Protein AF-A0A8S2S5K3-F1 (afdb_monomer)

Structure (mmCIF, N/CA/C/O backbone):
data_AF-A0A8S2S5K3-F1
#
_entry.id   AF-A0A8S2S5K3-F1
#
loop_
_atom_site.group_PDB
_atom_site.id
_atom_site.type_symbol
_atom_site.label_atom_id
_atom_site.label_alt_id
_atom_site.label_comp_id
_atom_site.label_asym_id
_atom_site.label_entity_id
_atom_site.label_seq_id
_atom_site.pdbx_PDB_ins_code
_atom_site.Cartn_x
_atom_site.Cartn_y
_atom_site.Cartn_z
_atom_site.occupancy
_atom_site.B_iso_or_equiv
_atom_site.auth_seq_id
_atom_site.auth_comp_id
_atom_site.auth_asym_id
_atom_site.auth_atom_id
_atom_site.pdbx_PDB_model_num
ATOM 1 N N . TRP A 1 1 ? 0.451 -5.810 -16.431 1.00 53.09 1 TRP A N 1
ATOM 2 C CA . TRP A 1 1 ? 0.738 -5.611 -14.998 1.00 53.09 1 TRP A CA 1
ATOM 3 C C . TRP A 1 1 ? -0.354 -6.321 -14.223 1.00 53.09 1 TRP A C 1
ATOM 5 O O . TRP A 1 1 ? -1.516 -6.006 -14.440 1.00 53.09 1 TRP A O 1
ATOM 15 N N . LYS A 1 2 ? -0.032 -7.366 -13.457 1.00 52.25 2 LYS A N 1
ATOM 16 C CA . LYS A 1 2 ? -1.023 -8.023 -12.595 1.00 52.25 2 LYS A CA 1
ATOM 17 C C . LYS A 1 2 ? -0.875 -7.418 -11.206 1.00 52.25 2 LYS A C 1
ATOM 19 O O . LYS A 1 2 ? 0.172 -7.577 -10.590 1.00 52.25 2 LYS A O 1
ATOM 24 N N . THR A 1 3 ? -1.891 -6.693 -10.764 1.00 60.81 3 THR A N 1
ATOM 25 C CA . THR A 1 3 ? -2.024 -6.303 -9.360 1.00 60.81 3 THR A CA 1
ATOM 26 C C . THR A 1 3 ? -2.649 -7.481 -8.633 1.00 60.81 3 THR A C 1
ATOM 28 O O . THR A 1 3 ? -3.702 -7.964 -9.052 1.00 60.81 3 THR A O 1
ATOM 31 N N . GLU A 1 4 ? -2.004 -7.960 -7.575 1.00 65.44 4 GLU A N 1
ATOM 32 C CA . GLU A 1 4 ? -2.573 -8.991 -6.714 1.00 65.44 4 GLU A CA 1
ATOM 33 C C . GLU A 1 4 ? -3.090 -8.332 -5.437 1.00 65.44 4 GLU A C 1
ATOM 35 O O . GLU A 1 4 ? -2.410 -7.556 -4.763 1.00 65.44 4 GLU A O 1
ATOM 40 N N . ILE A 1 5 ? -4.350 -8.600 -5.115 1.00 64.50 5 ILE A N 1
ATOM 41 C CA . ILE A 1 5 ? -4.986 -8.020 -3.938 1.00 64.50 5 ILE A CA 1
ATOM 42 C C . ILE A 1 5 ? -4.705 -8.951 -2.766 1.00 64.50 5 ILE A C 1
ATOM 44 O O . ILE A 1 5 ? -5.230 -10.063 -2.708 1.00 64.50 5 ILE A O 1
ATOM 48 N N . VAL A 1 6 ? -3.890 -8.483 -1.822 1.00 63.25 6 VAL A N 1
ATOM 49 C CA . VAL A 1 6 ? -3.594 -9.214 -0.590 1.00 63.25 6 VAL A CA 1
ATOM 50 C C . VAL A 1 6 ? -4.429 -8.623 0.539 1.00 63.25 6 VAL A C 1
ATOM 52 O O . VAL A 1 6 ? -4.148 -7.555 1.082 1.00 63.25 6 VAL A O 1
ATOM 55 N N . ILE A 1 7 ? -5.481 -9.335 0.926 1.00 62.28 7 ILE A N 1
ATOM 56 C CA . ILE A 1 7 ? -6.311 -8.937 2.063 1.00 62.28 7 ILE A CA 1
ATOM 57 C C . ILE A 1 7 ? -5.530 -9.233 3.350 1.00 62.28 7 ILE A C 1
ATOM 59 O O . ILE A 1 7 ? -5.475 -10.369 3.811 1.00 62.28 7 ILE A O 1
ATOM 63 N N . MET A 1 8 ? -4.898 -8.205 3.921 1.00 57.38 8 MET A N 1
ATOM 64 C CA . MET A 1 8 ? -4.235 -8.290 5.224 1.00 57.38 8 MET A CA 1
ATOM 65 C C . MET A 1 8 ? -5.141 -7.751 6.323 1.00 57.38 8 MET A C 1
ATOM 67 O O . MET A 1 8 ? -5.175 -6.553 6.583 1.00 57.38 8 MET A O 1
ATOM 71 N N . ILE A 1 9 ? -5.829 -8.649 7.017 1.00 55.50 9 ILE A N 1
ATOM 72 C CA . ILE A 1 9 ? -6.499 -8.310 8.272 1.00 55.50 9 ILE A CA 1
ATOM 73 C C . ILE A 1 9 ? -5.405 -8.238 9.344 1.00 55.50 9 ILE A C 1
ATOM 75 O O . ILE A 1 9 ? -4.744 -9.238 9.608 1.00 55.50 9 ILE A O 1
ATOM 79 N N . ASN A 1 10 ? -5.189 -7.052 9.923 1.00 55.12 10 ASN A N 1
ATOM 80 C CA . ASN A 1 10 ? -4.082 -6.728 10.840 1.00 55.12 10 ASN A CA 1
ATOM 81 C C . ASN A 1 10 ? -2.683 -6.847 10.201 1.00 55.12 10 ASN A C 1
ATOM 83 O O . ASN A 1 10 ? -1.947 -7.793 10.488 1.00 55.12 10 ASN A O 1
ATOM 87 N N . PRO A 1 11 ? -2.279 -5.889 9.343 1.00 57.00 11 PRO A N 1
ATOM 88 C CA . PRO A 1 11 ? -0.961 -5.918 8.723 1.00 57.00 11 PRO A CA 1
ATOM 89 C C . PRO A 1 11 ? 0.151 -5.933 9.780 1.00 57.00 11 PRO A C 1
ATOM 91 O O . PRO A 1 11 ? 0.149 -5.160 10.740 1.00 57.00 11 PRO A O 1
ATOM 94 N N . VAL A 1 12 ? 1.129 -6.817 9.580 1.00 54.56 12 VAL A N 1
ATOM 95 C CA . VAL A 1 12 ? 2.345 -6.861 10.394 1.00 54.56 12 VAL A CA 1
ATOM 96 C C . VAL A 1 12 ? 3.220 -5.680 9.985 1.00 54.56 12 VAL A C 1
ATOM 98 O O . VAL A 1 12 ? 3.895 -5.713 8.959 1.00 54.56 12 VAL A O 1
ATOM 101 N N . PHE A 1 13 ? 3.201 -4.616 10.782 1.00 63.25 13 PHE A N 1
ATOM 102 C CA . PHE A 1 13 ? 4.096 -3.481 10.589 1.00 63.25 13 PHE A CA 1
ATOM 103 C C . PHE A 1 13 ? 5.494 -3.826 11.104 1.00 63.25 13 PHE A C 1
ATOM 105 O O . PHE A 1 13 ? 5.684 -4.157 12.277 1.00 63.25 13 PHE A O 1
ATOM 112 N N . THR A 1 14 ? 6.492 -3.739 10.231 1.00 61.38 14 THR A N 1
ATOM 113 C CA . THR A 1 14 ? 7.892 -3.931 10.611 1.00 61.38 14 THR A CA 1
ATOM 114 C C . THR A 1 14 ? 8.501 -2.608 11.059 1.00 61.38 14 THR A C 1
ATOM 116 O O . THR A 1 14 ? 8.548 -1.648 10.292 1.00 61.38 14 THR A O 1
ATOM 119 N N . ASN A 1 15 ? 9.017 -2.565 12.287 1.00 67.00 15 ASN A N 1
ATOM 120 C CA . ASN A 1 15 ? 9.832 -1.445 12.753 1.00 67.00 15 ASN A CA 1
ATOM 121 C C . ASN A 1 15 ? 11.179 -1.411 12.023 1.00 67.00 15 ASN A C 1
ATOM 123 O O . ASN A 1 15 ? 11.850 -2.440 11.927 1.00 67.00 15 ASN A O 1
ATOM 127 N N . ALA A 1 16 ? 11.617 -0.225 11.593 1.00 76.12 16 ALA A N 1
ATOM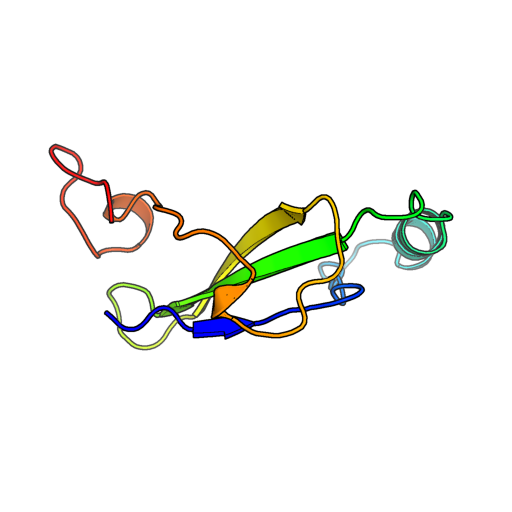 128 C CA . ALA A 1 16 ? 12.985 -0.046 11.114 1.00 76.12 16 ALA A CA 1
ATOM 129 C C . ALA A 1 16 ? 14.004 -0.333 12.232 1.00 76.12 16 ALA A C 1
ATOM 131 O O . ALA A 1 16 ? 13.742 -0.109 13.422 1.00 76.12 16 ALA A O 1
ATOM 132 N N . ALA A 1 17 ? 15.177 -0.831 11.841 1.00 77.56 17 ALA A N 1
ATOM 133 C CA . ALA A 1 17 ? 16.265 -1.117 12.766 1.00 77.56 17 ALA A CA 1
ATOM 134 C C . ALA A 1 17 ? 16.679 0.154 13.533 1.00 77.56 17 ALA A C 1
ATOM 136 O O . ALA A 1 17 ? 16.823 1.221 12.944 1.00 77.56 17 ALA A O 1
ATOM 137 N N . GLY A 1 18 ? 16.855 0.036 14.854 1.00 81.69 18 GLY A N 1
ATOM 138 C CA . GLY A 1 18 ? 17.239 1.149 15.734 1.00 81.69 18 GLY A CA 1
ATOM 139 C C . GLY A 1 18 ? 16.080 1.895 16.409 1.00 81.69 18 GLY A C 1
ATOM 140 O O . GLY A 1 18 ? 16.336 2.729 17.272 1.00 81.69 18 GLY A O 1
ATOM 141 N N . MET A 1 19 ? 14.820 1.581 16.085 1.00 85.00 19 MET A N 1
ATOM 142 C CA . MET A 1 19 ? 13.654 2.140 16.783 1.00 85.00 19 MET A CA 1
ATOM 143 C C . MET A 1 19 ? 13.191 1.266 17.957 1.00 85.00 19 MET A C 1
ATOM 145 O O . MET A 1 19 ? 13.251 0.034 17.895 1.00 85.00 19 MET A O 1
ATOM 149 N N . ASP A 1 20 ? 12.663 1.899 19.012 1.00 87.31 20 ASP A N 1
ATOM 150 C CA . ASP A 1 20 ? 12.078 1.187 20.153 1.00 87.31 20 ASP A CA 1
ATOM 151 C C . ASP A 1 20 ? 10.801 0.443 19.732 1.00 87.31 20 ASP A C 1
ATOM 153 O O . ASP A 1 20 ? 9.777 1.026 19.363 1.00 87.31 20 ASP A O 1
ATOM 157 N N . LYS A 1 21 ? 10.866 -0.887 19.803 1.00 84.38 21 LYS A N 1
ATOM 158 C CA . LYS A 1 21 ? 9.768 -1.785 19.440 1.00 84.38 21 LYS A CA 1
ATOM 159 C C . LYS A 1 21 ? 8.590 -1.671 20.402 1.00 84.38 21 LYS A C 1
ATOM 161 O O . LYS A 1 21 ? 7.455 -1.853 19.975 1.00 84.38 21 LYS A O 1
ATOM 166 N N . ASN A 1 22 ? 8.831 -1.323 21.665 1.00 89.00 22 ASN A N 1
ATOM 167 C CA . ASN A 1 22 ? 7.773 -1.212 22.666 1.00 89.00 22 ASN A CA 1
ATOM 168 C C . ASN A 1 22 ? 6.841 -0.038 22.373 1.00 89.00 22 ASN A C 1
ATOM 170 O O . ASN A 1 22 ? 5.640 -0.138 22.611 1.00 89.00 22 ASN A O 1
ATOM 174 N N . VAL A 1 23 ? 7.377 1.057 21.827 1.00 90.12 23 VAL A N 1
ATOM 175 C CA . VAL A 1 23 ? 6.565 2.210 21.425 1.00 90.12 23 VAL A CA 1
ATOM 176 C C . VAL A 1 23 ? 5.616 1.817 20.296 1.00 90.12 23 VAL A C 1
ATOM 178 O O . VAL A 1 23 ? 4.420 2.058 20.426 1.00 90.12 23 VAL A O 1
ATOM 181 N N . LEU A 1 24 ? 6.102 1.142 19.245 1.00 86.88 24 LEU A N 1
ATOM 182 C CA . LEU A 1 24 ? 5.234 0.649 18.165 1.00 86.88 24 LEU A CA 1
ATOM 183 C C . LEU A 1 24 ? 4.148 -0.291 18.708 1.00 86.88 24 LEU A C 1
ATOM 185 O O . LEU A 1 24 ? 2.975 -0.117 18.390 1.00 86.88 24 LEU A O 1
ATOM 189 N N . GLN A 1 25 ? 4.525 -1.263 19.543 1.00 87.12 25 GLN A N 1
ATOM 190 C CA . GLN A 1 25 ? 3.581 -2.255 20.071 1.00 87.12 25 GLN A CA 1
ATOM 191 C C . GLN A 1 25 ? 2.435 -1.622 20.869 1.00 87.12 25 GLN A C 1
ATOM 193 O O . GLN A 1 25 ? 1.308 -2.105 20.797 1.00 87.12 25 GLN A O 1
ATOM 198 N N . ARG A 1 26 ? 2.676 -0.503 21.567 1.00 90.62 26 ARG A N 1
ATOM 199 C CA . ARG A 1 26 ? 1.608 0.243 22.255 1.00 90.62 26 ARG A CA 1
ATOM 200 C C . ARG A 1 26 ? 0.542 0.762 21.291 1.00 90.62 26 ARG A C 1
ATOM 202 O O . ARG A 1 26 ? -0.633 0.697 21.626 1.00 90.62 26 ARG A O 1
ATOM 209 N N . TYR A 1 27 ? 0.937 1.253 20.115 1.00 89.06 27 TYR A N 1
ATOM 210 C CA . TYR A 1 27 ? -0.011 1.732 19.104 1.00 89.06 27 TYR A CA 1
ATOM 211 C C . TYR A 1 27 ? -0.703 0.580 18.373 1.00 89.06 27 TYR A C 1
ATOM 213 O O . TYR A 1 27 ? -1.901 0.657 18.121 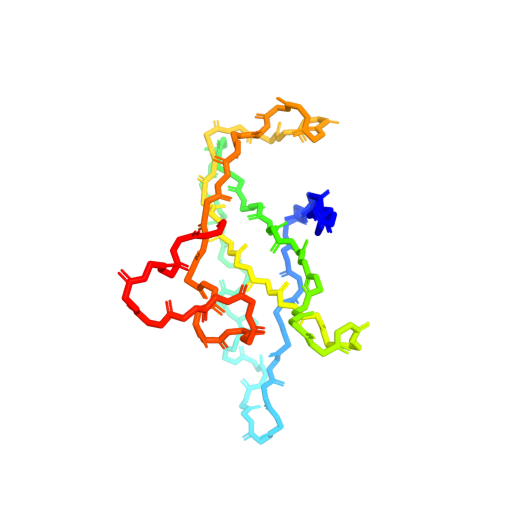1.00 89.06 27 TYR A O 1
ATOM 221 N N . LEU A 1 28 ? 0.022 -0.502 18.076 1.00 87.94 28 LEU A N 1
ATOM 222 C CA . LEU A 1 28 ? -0.560 -1.684 17.432 1.00 87.94 28 LEU A CA 1
ATOM 223 C C . LEU A 1 28 ? -1.557 -2.427 18.329 1.00 87.94 28 LEU A C 1
ATOM 225 O O . LEU A 1 28 ? -2.482 -3.048 17.819 1.00 87.94 28 LEU A O 1
ATOM 229 N N . GLY A 1 29 ? -1.388 -2.350 19.650 1.00 88.69 29 GLY A N 1
ATOM 230 C CA . GLY A 1 29 ? -2.315 -2.922 20.626 1.00 88.69 29 GLY A CA 1
ATOM 231 C C . GLY A 1 29 ? -3.567 -2.081 20.890 1.00 88.69 29 GLY A C 1
ATOM 232 O O . GLY A 1 29 ? -4.389 -2.482 21.713 1.00 88.69 29 GLY A O 1
ATOM 233 N N . LEU A 1 30 ? -3.724 -0.917 20.245 1.00 90.62 30 LEU A N 1
ATOM 234 C CA . LEU A 1 30 ? -4.937 -0.117 20.394 1.00 90.62 30 LEU A CA 1
ATOM 235 C C . LEU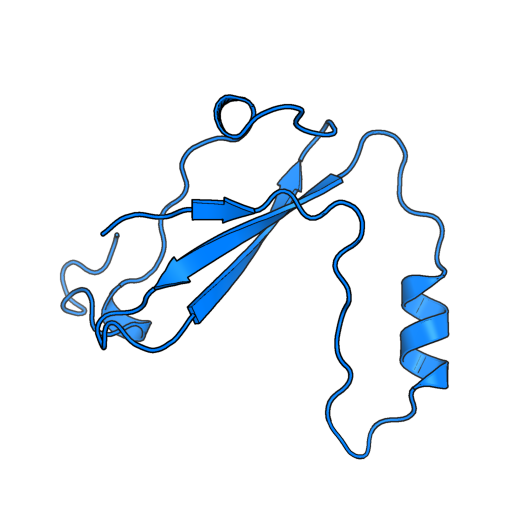 A 1 30 ? -6.140 -0.860 19.793 1.00 90.62 30 LEU A C 1
ATOM 237 O O . LEU A 1 30 ? -6.026 -1.399 18.686 1.00 90.62 30 LEU A O 1
ATOM 241 N N . PRO A 1 31 ? -7.302 -0.856 20.475 1.00 91.56 31 PRO A N 1
ATOM 242 C CA . PRO A 1 31 ? -8.517 -1.428 19.915 1.00 91.56 31 PRO A CA 1
ATOM 243 C C . PRO A 1 31 ? -8.848 -0.722 18.599 1.00 91.56 31 PRO A C 1
ATOM 245 O O . PRO A 1 31 ? -8.893 0.508 18.533 1.00 91.56 31 PRO A O 1
ATOM 248 N N . GLN A 1 32 ? -9.043 -1.508 17.545 1.00 88.56 32 GLN A N 1
ATOM 249 C CA . GLN A 1 32 ? -9.436 -0.985 16.242 1.00 88.56 32 GLN A CA 1
ATOM 250 C C . GLN A 1 32 ? -10.959 -0.784 16.204 1.00 88.56 32 GLN A C 1
ATOM 252 O O . GLN A 1 32 ? -11.676 -1.541 16.860 1.00 88.56 32 GLN A O 1
ATOM 257 N N . PRO A 1 33 ? -11.475 0.217 15.467 1.00 89.31 33 PRO A N 1
ATOM 258 C CA . PRO A 1 33 ? -12.913 0.427 15.348 1.00 89.31 33 PRO A CA 1
ATOM 259 C C . PRO A 1 33 ? -13.622 -0.786 14.738 1.00 89.31 33 PRO A C 1
ATOM 261 O O . PRO A 1 33 ? -13.176 -1.322 13.720 1.00 89.31 33 PRO A O 1
ATOM 264 N N . ASP A 1 34 ? -14.765 -1.158 15.311 1.00 88.62 34 ASP A N 1
ATOM 265 C CA . ASP A 1 34 ? -15.602 -2.225 14.768 1.00 88.62 34 ASP A CA 1
ATOM 266 C C . ASP A 1 34 ? -16.048 -1.905 13.337 1.00 88.62 34 ASP A C 1
ATOM 268 O O . ASP A 1 34 ? -16.353 -0.761 12.982 1.00 88.62 34 ASP A O 1
ATOM 272 N N . GLY A 1 35 ? -16.082 -2.936 12.493 1.00 87.06 35 GLY A N 1
ATOM 273 C CA . GLY A 1 35 ? -16.497 -2.803 11.098 1.00 87.06 35 GLY A CA 1
ATOM 274 C C . GLY A 1 35 ? -15.510 -2.042 10.210 1.00 87.06 35 GLY A C 1
ATOM 275 O O . GLY A 1 35 ? -15.819 -1.809 9.049 1.00 87.06 35 GLY A O 1
ATOM 276 N N . LYS A 1 36 ? -14.320 -1.663 10.690 1.00 88.94 36 LYS A N 1
ATOM 277 C CA . LYS A 1 36 ? -13.251 -1.150 9.824 1.00 88.94 36 LYS A CA 1
ATOM 278 C C . LYS A 1 36 ? -12.203 -2.224 9.582 1.00 88.94 36 LYS A C 1
ATOM 280 O O . LYS A 1 36 ? -11.804 -2.939 10.493 1.00 88.94 36 LYS A O 1
ATOM 285 N N . SER A 1 37 ? -11.728 -2.307 8.348 1.00 88.00 37 SER A N 1
ATOM 286 C CA . SER A 1 37 ? -10.602 -3.161 7.975 1.00 88.00 37 SER A CA 1
ATOM 287 C C . SER A 1 37 ? -9.576 -2.358 7.182 1.00 88.00 37 SER A C 1
ATOM 289 O O . SER A 1 37 ? -9.912 -1.375 6.522 1.00 88.00 37 SER A O 1
ATOM 291 N N . MET A 1 38 ? -8.309 -2.752 7.262 1.00 88.25 38 MET A N 1
ATOM 292 C CA . MET A 1 38 ? -7.249 -2.219 6.411 1.00 88.25 38 MET A CA 1
ATOM 293 C C . MET A 1 38 ? -6.945 -3.245 5.324 1.00 88.25 38 MET A C 1
ATOM 295 O O . MET A 1 38 ? -6.767 -4.416 5.628 1.00 88.25 38 MET A O 1
ATOM 299 N N . VAL A 1 39 ? -6.883 -2.825 4.062 1.00 87.81 39 VAL A N 1
ATOM 300 C CA . VAL A 1 39 ? -6.585 -3.708 2.924 1.00 87.81 39 VAL A CA 1
ATOM 301 C C . VAL A 1 39 ? -5.352 -3.194 2.206 1.00 87.81 39 VAL A C 1
ATOM 303 O O . VAL A 1 39 ? -5.314 -2.025 1.812 1.00 87.81 39 VAL A O 1
ATOM 306 N N . ALA A 1 40 ? -4.368 -4.072 2.017 1.00 87.75 40 ALA A N 1
ATOM 307 C CA . ALA A 1 40 ? -3.134 -3.767 1.315 1.00 87.75 40 ALA A CA 1
ATOM 308 C C . ALA A 1 40 ? -3.216 -4.211 -0.152 1.00 87.75 40 ALA A C 1
ATOM 310 O O . ALA A 1 40 ? -3.438 -5.374 -0.473 1.00 87.75 40 ALA A O 1
ATOM 311 N N . TYR A 1 41 ? -3.008 -3.272 -1.062 1.00 87.69 41 TYR A N 1
ATOM 312 C CA . TYR A 1 41 ? -2.845 -3.556 -2.483 1.00 87.69 41 TYR A CA 1
ATOM 313 C C . TYR A 1 41 ? -1.365 -3.782 -2.711 1.00 87.69 41 TYR A C 1
ATOM 315 O O . TYR A 1 41 ? -0.580 -2.916 -2.327 1.00 87.69 41 TYR A O 1
ATOM 323 N N . VAL A 1 42 ? -0.996 -4.918 -3.301 1.00 89.88 42 VAL A N 1
ATOM 324 C CA . VAL A 1 42 ? 0.398 -5.281 -3.562 1.00 89.88 42 VAL A CA 1
ATOM 325 C C . VAL A 1 42 ? 0.586 -5.450 -5.066 1.00 89.88 42 VAL A C 1
ATOM 327 O O . VAL A 1 42 ? -0.237 -6.049 -5.756 1.00 89.88 42 VAL A O 1
ATOM 330 N N . TRP A 1 43 ? 1.657 -4.887 -5.609 1.00 88.06 4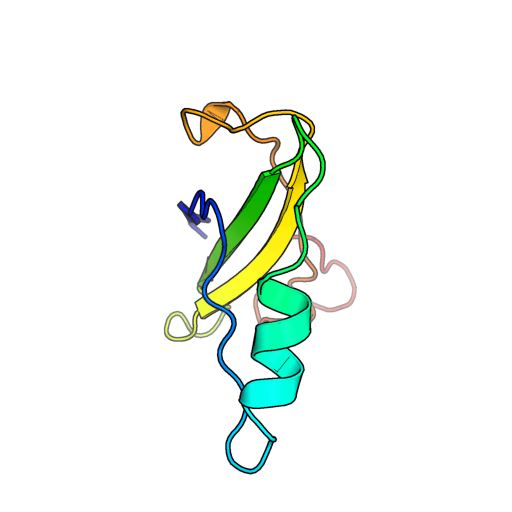3 TRP A N 1
ATOM 331 C CA . TRP A 1 43 ? 1.971 -5.019 -7.029 1.00 88.06 43 TRP A CA 1
ATOM 332 C C . TRP A 1 43 ? 3.475 -5.043 -7.263 1.00 88.06 43 TRP A C 1
ATOM 334 O O . TRP A 1 43 ? 4.261 -4.667 -6.394 1.00 88.06 43 TRP A O 1
ATOM 344 N N . ILE A 1 44 ? 3.863 -5.512 -8.444 1.00 90.62 44 ILE A N 1
ATOM 345 C CA . ILE A 1 44 ? 5.249 -5.515 -8.910 1.00 90.62 44 ILE A CA 1
ATOM 346 C C . ILE A 1 44 ? 5.496 -4.207 -9.668 1.00 90.62 44 ILE A C 1
ATOM 348 O O . ILE A 1 44 ? 4.665 -3.812 -10.496 1.00 90.62 44 ILE A O 1
ATOM 352 N N . ASP A 1 45 ? 6.610 -3.533 -9.382 1.00 90.50 45 ASP A N 1
ATOM 353 C CA . ASP A 1 45 ? 6.973 -2.297 -10.081 1.00 90.50 45 ASP A CA 1
ATOM 354 C C . ASP A 1 45 ? 7.564 -2.545 -11.481 1.00 90.50 45 ASP A C 1
ATOM 356 O O . ASP A 1 45 ? 7.613 -3.672 -11.981 1.00 90.50 45 ASP A O 1
ATOM 360 N N . GLY A 1 46 ? 7.974 -1.468 -12.154 1.00 88.62 46 GLY A N 1
ATOM 361 C CA . GLY A 1 46 ? 8.474 -1.502 -13.525 1.00 88.62 46 GLY A CA 1
ATOM 362 C C . GLY A 1 46 ? 9.751 -2.320 -13.718 1.00 88.62 46 GLY A C 1
ATOM 363 O O . GLY A 1 46 ? 10.051 -2.676 -14.856 1.00 88.62 46 GLY A O 1
ATOM 364 N N . THR A 1 47 ? 10.483 -2.666 -12.649 1.00 91.06 47 THR A N 1
ATOM 365 C CA . THR A 1 47 ? 11.660 -3.540 -12.773 1.00 91.06 47 THR A CA 1
ATOM 366 C C . THR A 1 47 ? 11.279 -5.010 -12.924 1.00 91.06 47 THR A C 1
ATOM 368 O O . THR A 1 47 ? 12.082 -5.795 -13.416 1.00 91.06 47 THR A O 1
ATOM 371 N N . GLY A 1 48 ? 10.069 -5.401 -12.507 1.00 88.88 48 GLY A N 1
ATOM 372 C CA . GLY A 1 48 ? 9.649 -6.802 -12.465 1.00 88.88 48 GLY A CA 1
ATOM 373 C C . GLY A 1 48 ? 10.170 -7.586 -11.252 1.00 88.88 48 GLY A C 1
ATOM 374 O O . GLY A 1 48 ? 9.835 -8.759 -11.110 1.00 88.88 48 GLY A O 1
ATOM 375 N N . GLU A 1 49 ? 10.956 -6.957 -10.376 1.00 91.50 49 GLU A N 1
ATOM 376 C CA . GLU A 1 49 ? 11.645 -7.624 -9.259 1.00 91.50 49 GLU A CA 1
ATOM 377 C C . GLU A 1 49 ? 11.174 -7.126 -7.888 1.00 91.50 49 GLU A C 1
ATOM 379 O O . GLU A 1 49 ? 11.167 -7.886 -6.919 1.00 91.50 49 GLU A O 1
ATOM 384 N N . ASN A 1 50 ? 10.767 -5.856 -7.792 1.00 89.88 50 ASN A N 1
ATOM 385 C CA . ASN A 1 50 ? 10.423 -5.237 -6.516 1.00 89.88 50 ASN A CA 1
ATOM 386 C C . ASN A 1 50 ? 8.911 -5.201 -6.286 1.00 89.88 50 ASN A C 1
ATOM 388 O O . ASN A 1 50 ? 8.127 -4.894 -7.187 1.00 89.88 50 ASN A O 1
ATOM 392 N N . LEU A 1 51 ? 8.510 -5.442 -5.036 1.00 90.69 51 LEU A N 1
ATOM 393 C CA . LEU A 1 51 ? 7.130 -5.287 -4.586 1.00 90.69 51 LEU A CA 1
ATOM 394 C C . LEU A 1 51 ? 6.872 -3.872 -4.066 1.00 90.69 51 LEU A C 1
ATOM 396 O O . LEU A 1 51 ? 7.689 -3.276 -3.362 1.00 90.69 51 LEU A O 1
ATOM 400 N N . ARG A 1 52 ? 5.682 -3.364 -4.365 1.00 90.75 52 ARG A N 1
ATOM 401 C CA . ARG A 1 52 ? 5.125 -2.115 -3.852 1.00 90.75 52 ARG A CA 1
ATOM 402 C C . ARG A 1 52 ? 3.816 -2.417 -3.148 1.00 90.75 52 ARG A C 1
ATOM 404 O O . ARG A 1 52 ? 3.121 -3.367 -3.506 1.00 90.75 52 ARG A O 1
ATOM 411 N N . ALA A 1 53 ? 3.486 -1.613 -2.145 1.00 90.38 53 ALA A N 1
ATOM 412 C CA . ALA A 1 53 ? 2.228 -1.754 -1.440 1.00 90.38 53 ALA A CA 1
ATOM 413 C C . ALA A 1 53 ? 1.670 -0.412 -0.972 1.00 90.38 53 ALA A C 1
ATOM 415 O O . ALA A 1 53 ? 2.417 0.514 -0.653 1.00 90.38 53 ALA A O 1
ATOM 416 N N . LYS A 1 54 ? 0.342 -0.336 -0.887 1.00 89.50 54 LYS A N 1
ATOM 417 C CA . LYS A 1 54 ? -0.381 0.760 -0.235 1.00 89.50 54 LYS A CA 1
ATOM 418 C C . LYS A 1 54 ? -1.639 0.230 0.438 1.00 89.50 54 LYS A C 1
ATOM 420 O O . LYS A 1 54 ? -2.239 -0.734 -0.035 1.00 89.50 54 LYS A O 1
ATOM 425 N N . THR A 1 55 ? -2.059 0.891 1.506 1.00 90.00 55 THR A N 1
ATOM 426 C CA . THR A 1 55 ? -3.172 0.429 2.339 1.00 90.00 55 THR A CA 1
ATOM 427 C C . THR A 1 55 ? -4.329 1.418 2.295 1.00 90.00 55 THR A C 1
ATOM 429 O O . THR A 1 55 ? -4.112 2.628 2.345 1.00 90.00 55 THR A O 1
ATOM 432 N N . ARG A 1 56 ? -5.565 0.911 2.233 1.00 88.62 56 ARG A N 1
ATOM 433 C CA . ARG A 1 56 ? -6.793 1.695 2.456 1.00 88.62 56 ARG A CA 1
ATOM 434 C C . ARG A 1 56 ? -7.609 1.136 3.601 1.00 88.62 56 ARG A C 1
ATOM 436 O O . ARG A 1 56 ? -7.579 -0.065 3.856 1.00 88.62 56 ARG A O 1
ATOM 443 N N . THR A 1 57 ? -8.418 2.002 4.190 1.00 90.31 57 THR A N 1
ATOM 444 C CA . THR A 1 57 ? -9.497 1.606 5.091 1.00 90.31 57 THR A CA 1
ATOM 445 C C . THR A 1 57 ? -10.739 1.214 4.288 1.00 90.31 57 THR A C 1
ATOM 447 O O . THR A 1 57 ? -11.101 1.884 3.317 1.00 90.31 57 THR A O 1
ATOM 450 N N . CYS A 1 58 ? -11.395 0.13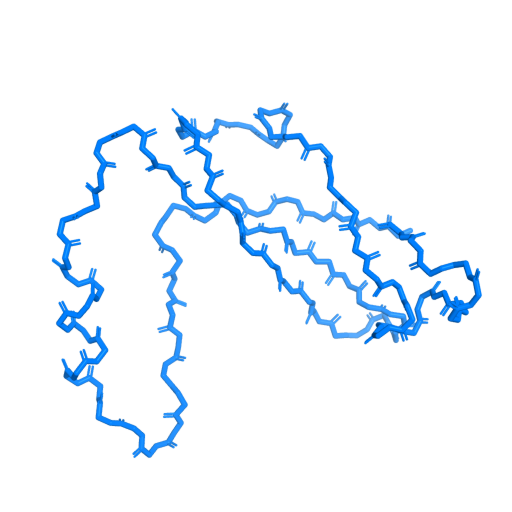9 4.710 1.00 89.38 58 CYS A N 1
ATOM 451 C CA . CYS A 1 58 ? -12.657 -0.369 4.184 1.00 89.38 58 CYS A CA 1
ATOM 452 C C . CYS A 1 58 ? -13.695 -0.469 5.315 1.00 89.38 58 CYS A C 1
ATOM 454 O O . CYS A 1 58 ? -13.341 -0.668 6.476 1.00 89.38 58 CYS A O 1
ATOM 456 N N . ASP A 1 59 ? -14.978 -0.356 4.965 1.00 91.06 59 ASP A N 1
ATOM 457 C CA . ASP A 1 59 ? -16.117 -0.367 5.908 1.00 91.06 59 ASP A CA 1
ATOM 458 C C . ASP A 1 59 ? -16.623 -1.768 6.278 1.00 91.06 59 ASP A C 1
ATOM 460 O O . ASP A 1 59 ? -17.651 -1.923 6.935 1.00 91.06 59 ASP A O 1
ATOM 464 N N . LYS A 1 60 ? -15.942 -2.802 5.794 1.00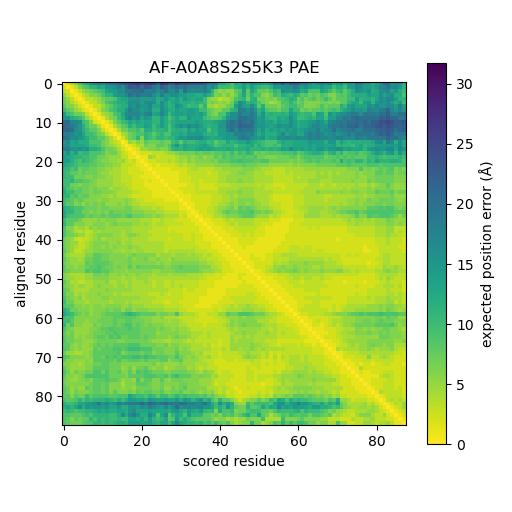 87.56 60 LYS A N 1
ATOM 465 C CA . LYS A 1 60 ? -16.199 -4.202 6.119 1.00 87.56 60 LYS A CA 1
ATOM 466 C C . LYS A 1 60 ? -14.936 -5.005 5.875 1.00 87.56 60 LYS A C 1
ATOM 468 O O . LYS A 1 60 ? -14.063 -4.585 5.114 1.00 87.56 60 LYS A O 1
ATOM 473 N N . GLU A 1 61 ? -14.847 -6.171 6.490 1.00 87.50 61 GLU A N 1
ATOM 474 C CA . GLU A 1 61 ? -13.840 -7.162 6.134 1.00 87.50 61 GLU A CA 1
ATOM 475 C C . GLU A 1 61 ? -14.195 -7.774 4.765 1.00 87.50 61 GLU A C 1
ATOM 477 O O . GLU A 1 61 ? -15.284 -8.346 4.620 1.00 87.50 61 GLU A O 1
ATOM 482 N N . PRO A 1 62 ? -13.351 -7.606 3.731 1.00 87.12 62 PRO A N 1
ATOM 483 C CA . PRO A 1 62 ? -13.588 -8.239 2.440 1.00 87.12 62 PRO A CA 1
ATOM 484 C C . PRO A 1 62 ? -13.338 -9.747 2.540 1.00 87.12 62 PRO A C 1
ATOM 486 O O . PRO A 1 62 ? -12.394 -10.183 3.196 1.00 87.12 62 PRO A O 1
ATOM 489 N N . LYS A 1 63 ? -14.173 -10.551 1.876 1.00 87.69 63 LYS A N 1
ATOM 490 C CA . LYS A 1 63 ? -14.070 -12.022 1.881 1.00 87.69 63 LYS A CA 1
ATOM 491 C C . LYS A 1 63 ? -13.377 -12.558 0.634 1.00 87.69 63 LYS A C 1
ATOM 493 O O . LYS A 1 63 ? -12.921 -13.697 0.617 1.00 87.69 63 LYS A O 1
ATOM 498 N N . SER A 1 64 ? -13.323 -11.742 -0.408 1.00 86.06 64 SER A N 1
ATOM 499 C CA . SER A 1 64 ? -12.733 -12.048 -1.700 1.00 86.06 64 SER A CA 1
ATOM 500 C C . SER A 1 64 ? -12.085 -10.795 -2.300 1.00 86.06 64 SER A C 1
ATOM 502 O O . SER A 1 64 ? -12.452 -9.679 -1.925 1.00 86.06 64 SER A O 1
ATOM 504 N N . PRO A 1 65 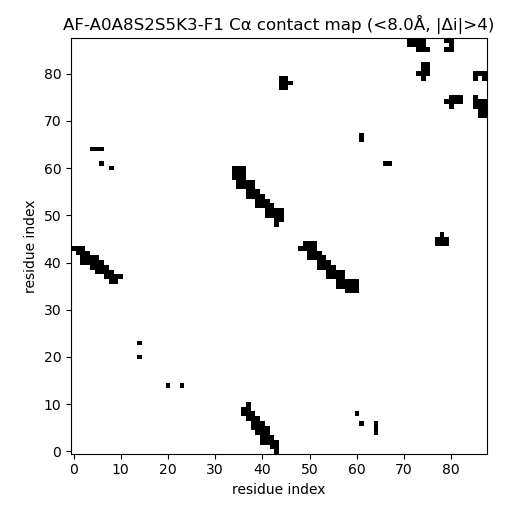? -11.140 -10.942 -3.244 1.00 80.75 65 PRO A N 1
ATOM 505 C CA . PRO A 1 65 ? -10.582 -9.810 -3.986 1.00 80.75 65 PRO A CA 1
ATOM 506 C C . PRO A 1 65 ? -11.641 -8.947 -4.686 1.00 80.75 65 PRO A C 1
ATOM 508 O O . PRO A 1 65 ? -11.466 -7.739 -4.793 1.00 80.75 65 PRO A O 1
ATOM 511 N N . ASP A 1 66 ? -12.760 -9.544 -5.098 1.00 86.50 66 ASP A N 1
ATOM 512 C CA . ASP A 1 66 ? -13.856 -8.838 -5.769 1.00 86.50 66 ASP A CA 1
ATOM 513 C C . ASP A 1 66 ? -14.659 -7.932 -4.814 1.00 86.50 66 ASP A C 1
ATOM 515 O O . ASP A 1 66 ? -15.392 -7.047 -5.255 1.00 86.50 66 ASP 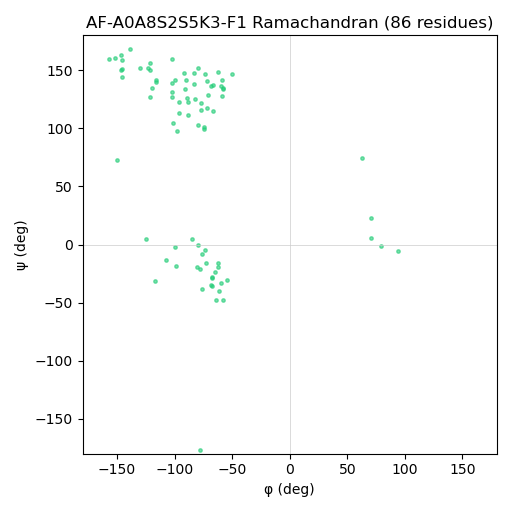A O 1
ATOM 519 N N . ASP A 1 67 ? -14.512 -8.110 -3.493 1.00 86.50 67 ASP A N 1
ATOM 520 C CA . ASP A 1 67 ? -15.166 -7.267 -2.485 1.00 86.50 67 ASP A CA 1
ATOM 521 C C . ASP A 1 67 ? -14.509 -5.891 -2.320 1.00 86.50 67 ASP A C 1
ATOM 523 O O . ASP A 1 67 ? -15.036 -5.043 -1.588 1.00 86.50 67 ASP A O 1
ATOM 527 N N . VAL A 1 68 ? -13.352 -5.660 -2.948 1.00 86.88 68 VAL A N 1
ATOM 528 C CA . VAL A 1 68 ? -12.622 -4.398 -2.847 1.00 86.88 68 VAL A CA 1
ATOM 529 C C . VAL A 1 68 ? -12.541 -3.707 -4.204 1.00 86.88 68 VAL A C 1
ATOM 531 O O . VAL A 1 68 ? -12.403 -4.339 -5.246 1.00 86.88 68 VAL A O 1
ATOM 534 N N . SER A 1 69 ? -12.672 -2.380 -4.208 1.00 86.06 69 SER A N 1
ATOM 535 C CA . SER A 1 69 ? -12.698 -1.638 -5.467 1.00 86.06 69 SER A CA 1
ATOM 536 C C . SER A 1 69 ? -11.312 -1.567 -6.098 1.00 86.06 69 SER A C 1
ATOM 538 O O . SER A 1 69 ? -10.316 -1.376 -5.402 1.00 86.06 69 SER A O 1
ATOM 540 N N . TRP A 1 70 ? -11.267 -1.570 -7.428 1.00 87.00 70 TRP A N 1
ATOM 541 C CA . TRP A 1 70 ? -10.072 -1.182 -8.170 1.00 87.00 70 TRP A CA 1
ATOM 542 C C . TRP A 1 70 ? -9.519 0.159 -7.679 1.00 87.00 70 TRP A C 1
ATOM 544 O O . TRP A 1 70 ? -10.266 1.041 -7.236 1.00 87.00 70 TRP A O 1
ATOM 554 N N . TRP A 1 71 ? -8.196 0.286 -7.727 1.00 88.31 71 TRP A N 1
ATOM 555 C CA . TRP A 1 71 ? -7.488 1.468 -7.265 1.00 88.31 71 TRP A CA 1
ATOM 556 C C . TRP A 1 71 ? -6.263 1.713 -8.142 1.00 88.31 71 TRP A C 1
ATOM 558 O O . TRP A 1 71 ? -5.606 0.762 -8.551 1.00 88.31 71 TRP A O 1
ATOM 568 N N . ASN A 1 72 ? -5.958 2.982 -8.384 1.00 88.56 72 ASN A N 1
ATOM 569 C CA . ASN A 1 72 ? -4.867 3.455 -9.227 1.00 88.56 72 ASN A CA 1
ATOM 570 C C . ASN A 1 72 ? -3.666 3.935 -8.404 1.00 88.56 72 ASN A C 1
ATOM 572 O O . ASN A 1 72 ? -3.810 4.281 -7.231 1.00 88.56 72 ASN A O 1
ATOM 576 N N . PHE A 1 73 ? -2.481 4.000 -8.989 1.00 88.12 73 PHE A N 1
ATOM 577 C CA . PHE A 1 73 ? -1.293 4.589 -8.370 1.00 88.12 73 PHE A CA 1
ATOM 578 C C . PHE A 1 73 ? -0.492 5.419 -9.379 1.00 88.12 73 PHE A C 1
ATOM 580 O O . PHE A 1 73 ? -0.744 5.385 -10.578 1.00 88.12 73 PHE A O 1
ATOM 587 N N . ASP A 1 74 ? 0.474 6.188 -8.873 1.00 90.19 74 ASP A N 1
ATOM 588 C CA . ASP A 1 74 ? 1.405 6.934 -9.717 1.00 90.19 74 ASP A CA 1
ATOM 589 C C . ASP A 1 74 ? 2.516 6.007 -10.243 1.00 90.19 74 ASP A C 1
ATOM 591 O O . ASP A 1 74 ? 3.458 5.632 -9.535 1.00 90.19 74 ASP A O 1
ATOM 595 N N . GLY A 1 75 ? 2.386 5.628 -11.510 1.00 88.25 75 GLY A N 1
ATOM 596 C CA . GLY A 1 75 ? 3.307 4.793 -12.267 1.00 88.25 75 GLY A CA 1
ATOM 597 C C . GLY A 1 75 ? 4.680 5.425 -12.487 1.00 88.25 75 GLY A C 1
ATOM 598 O O . GLY A 1 75 ? 5.662 4.699 -12.644 1.00 88.25 75 GLY A O 1
ATOM 599 N N . SER A 1 76 ? 4.801 6.756 -12.444 1.00 89.44 76 SER A N 1
ATOM 600 C CA . SER A 1 76 ? 6.098 7.418 -12.656 1.00 89.44 76 SER A CA 1
ATOM 601 C C . SER A 1 76 ? 7.083 7.139 -11.519 1.00 89.44 76 SER A C 1
ATOM 603 O O . SER A 1 76 ? 8.259 6.862 -11.754 1.00 89.44 76 SER A O 1
ATOM 605 N N . SER A 1 77 ? 6.573 7.049 -10.290 1.00 89.94 77 SER A N 1
ATOM 606 C CA . SER A 1 77 ? 7.335 6.698 -9.085 1.00 89.94 77 SER A CA 1
ATOM 607 C C . SER A 1 77 ? 7.713 5.209 -8.988 1.00 89.94 77 SER A C 1
ATOM 609 O O . SER A 1 77 ? 8.417 4.788 -8.064 1.00 89.94 77 SER A O 1
ATOM 611 N N . THR A 1 78 ? 7.237 4.390 -9.928 1.00 90.44 78 THR A N 1
ATOM 612 C CA . THR A 1 78 ? 7.452 2.935 -9.969 1.00 90.44 78 THR A CA 1
ATOM 613 C C . THR A 1 78 ? 8.075 2.467 -11.288 1.00 90.44 78 THR A C 1
ATOM 615 O O . THR A 1 78 ? 8.264 1.270 -11.476 1.00 90.44 78 THR A O 1
ATOM 618 N N . GLY A 1 79 ? 8.432 3.388 -12.192 1.00 86.88 79 GLY A N 1
ATOM 619 C CA . GLY A 1 79 ? 9.012 3.057 -13.498 1.00 86.88 79 GLY A CA 1
ATOM 620 C C . GLY A 1 79 ? 8.025 2.408 -14.474 1.00 86.88 79 GLY A C 1
ATOM 621 O O . GLY A 1 79 ? 8.448 1.684 -15.369 1.00 86.88 79 GLY A O 1
ATOM 622 N N . GLN A 1 80 ? 6.719 2.624 -14.286 1.00 89.12 80 GLN A N 1
ATOM 623 C CA . GLN A 1 80 ? 5.643 2.022 -15.087 1.00 89.12 80 GLN A CA 1
ATOM 624 C C . GLN A 1 80 ? 4.955 3.018 -16.032 1.00 89.12 80 GLN A C 1
ATOM 626 O O . GLN A 1 80 ? 4.236 2.592 -16.933 1.00 89.12 80 GLN A O 1
ATOM 631 N N . ALA A 1 81 ? 5.182 4.323 -15.857 1.00 88.50 81 ALA A N 1
ATOM 632 C CA . ALA A 1 81 ? 4.620 5.370 -16.706 1.00 88.50 81 ALA A CA 1
ATOM 633 C C . ALA A 1 81 ? 5.518 6.618 -16.753 1.00 88.50 81 ALA A C 1
ATOM 635 O O . ALA A 1 81 ? 6.349 6.833 -15.871 1.00 88.50 81 ALA A O 1
ATOM 636 N N . GLU A 1 82 ? 5.345 7.460 -17.772 1.00 83.94 82 GLU A N 1
ATOM 637 C CA . GLU A 1 82 ? 5.980 8.782 -17.831 1.00 83.94 82 GLU A CA 1
ATOM 638 C C . GLU A 1 82 ? 5.215 9.794 -16.967 1.00 83.94 82 GLU A C 1
ATOM 640 O O . GLU A 1 82 ? 4.003 9.689 -16.792 1.00 83.94 82 GLU A O 1
ATOM 645 N N . GLY A 1 83 ? 5.903 10.818 -16.452 1.00 80.81 83 GLY A N 1
ATOM 646 C CA . GLY A 1 83 ? 5.301 11.801 -15.539 1.00 80.81 83 GLY A CA 1
ATOM 647 C C . GLY A 1 83 ? 4.151 12.631 -16.131 1.00 80.81 83 GLY A C 1
ATOM 648 O O . GLY A 1 83 ? 3.361 13.194 -15.383 1.00 80.81 83 GLY A O 1
ATOM 649 N N . SER A 1 84 ? 4.035 12.714 -17.459 1.00 80.56 84 SER A N 1
ATOM 650 C CA . SER A 1 84 ? 2.970 13.452 -18.157 1.00 80.56 84 SER A CA 1
ATOM 651 C C . SER A 1 84 ? 1.641 12.690 -18.243 1.00 80.56 84 SER A C 1
ATOM 653 O O . SER A 1 84 ? 0.604 13.313 -18.462 1.00 80.56 84 SER A O 1
ATOM 655 N N . ASN A 1 85 ? 1.660 11.366 -18.067 1.00 82.06 85 ASN A N 1
ATOM 656 C CA . ASN A 1 85 ? 0.478 10.508 -18.022 1.00 82.06 85 ASN A CA 1
ATOM 657 C C . ASN A 1 85 ? 0.763 9.308 -17.113 1.00 82.06 85 ASN A C 1
ATOM 659 O O . ASN A 1 85 ? 1.022 8.201 -17.587 1.00 82.06 85 ASN A O 1
ATOM 663 N N . SER A 1 86 ? 0.799 9.569 -15.807 1.00 85.12 86 SER A N 1
ATOM 664 C CA . SER A 1 86 ? 1.394 8.647 -14.846 1.00 85.12 86 SER A CA 1
ATOM 665 C C . SER A 1 86 ? 0.403 7.764 -14.093 1.00 85.12 86 SER A C 1
ATOM 667 O O . SER A 1 86 ? 0.841 6.925 -13.313 1.00 85.12 86 SER A O 1
ATOM 669 N N . GLU A 1 87 ? -0.907 7.907 -14.303 1.00 80.88 87 GLU A N 1
ATOM 670 C CA . GLU A 1 87 ? -1.886 7.038 -13.641 1.00 80.88 87 GLU A CA 1
ATOM 671 C C . GLU A 1 87 ? -1.847 5.613 -14.209 1.00 80.88 87 GLU A C 1
ATOM 673 O O . GLU A 1 87 ? -1.935 5.409 -15.423 1.00 80.88 87 GLU A O 1
ATOM 678 N N . VAL A 1 88 ? -1.734 4.633 -13.307 1.00 78.88 88 VAL A N 1
ATOM 679 C CA . VAL A 1 88 ? -1.738 3.187 -13.590 1.00 78.88 88 VAL A CA 1
ATOM 680 C C . VAL A 1 88 ? -2.742 2.476 -12.695 1.00 78.88 88 VAL A C 1
ATOM 682 O O . VAL A 1 88 ? -2.851 2.861 -11.506 1.00 78.88 88 VAL A O 1
#

Sequence (88 aa):
WKTEIVIMINPVFTNAAGMDKNVLQRYLGLPQPDGKSMVAYVWIDGTGENLRAKTRTCDKEPKSPDDVSWWNFDGSSTGQAEGSNSEV

Foldseek 3Di:
DDWDWDADFLDDDDDDPPDDPVVVVVVSPDDDDPQKGKTKTWDAFPVNPDIDIDIDIDSHRDPDPVSDDDDWDFNCVRVRDDPVDGID

Solvent-accessible surface area (backbone atoms only — not comparable to full-atom values): 5655 Å² total; per-residue (Å²): 136,75,73,49,71,46,82,34,81,78,70,86,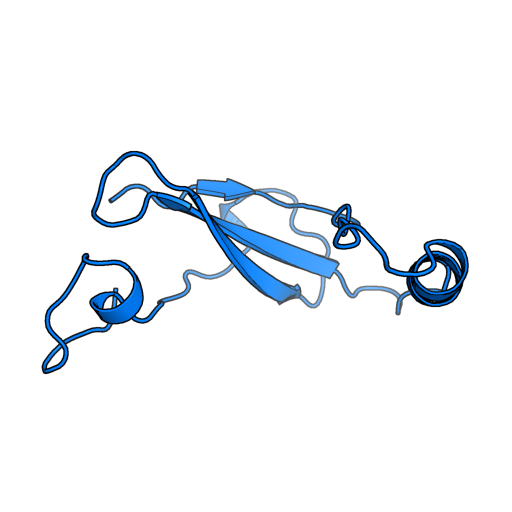80,80,80,63,91,92,60,70,62,67,64,54,49,58,63,71,68,49,88,73,65,85,57,55,30,52,38,36,44,35,34,62,37,53,82,72,78,48,80,46,76,52,73,45,81,37,81,46,78,66,91,48,69,84,67,52,80,89,80,74,49,66,17,41,89,40,64,66,33,53,82,91,65,20,78,77

Mean predicted aligned error: 6.48 Å

Organism: NCBI:txid392030

InterPro domains:
  IPR008147 Glutamine synthetase, N-terminal domain [PS51986] (37-88)
  IPR036651 Glutamine synthetase, N-terminal domain superfamily [G3DSA:3.10.20.70] (12-88)
  IPR036651 Glutamine synthetase, N-terminal domain superfamily [SSF54368] (25-87)
  IPR050292 Glutamine Synthetase [PTHR20852] (25-88)

Nearest PDB structures (foldseek):
  2ojw-assembly1_B-2  TM=8.875E-01  e=3.127E-05  Homo sapiens
  7cpr-assembly1_E  TM=9.373E-01  e=5.834E-05  Drosophila melanogaster
  2ojw-assembly1_D-2  TM=8.864E-01  e=4.839E-05  Homo sapiens
  8ecy-assembly1_A  TM=9.055E-01  e=7.034E-05  Bos taurus
  2ojw-assembly1_C-2  TM=8.764E-01  e=5.834E-05  Homo sapiens

pLDDT: mean 82.7, std 11.1, range [52.25, 91.56]

Radius of gyration: 15.65 Å; Cα contacts (8 Å, |Δi|>4): 111; chains: 1; bounding box: 34×26×41 Å

Secondary structure (DSSP, 8-state):
--EEEE--SS--PPPPTTS-HHHHHHHHTSPPPTT-EEEEEEEE-TTSS-EEEEEEEESS--SSGGGS-----BSGGGTSS-TTS-B-